Protein AF-A0AAV8YGZ1-F1 (afdb_monomer_lite)

Structure (mmCIF, N/CA/C/O backbone):
data_AF-A0AAV8YGZ1-F1
#
_entry.id   AF-A0AAV8YGZ1-F1
#
loop_
_atom_site.group_PDB
_atom_site.id
_atom_site.type_symbol
_atom_site.label_atom_id
_atom_site.label_alt_id
_atom_site.label_comp_id
_atom_site.label_asym_id
_atom_site.label_entity_id
_atom_site.label_seq_id
_atom_site.pdbx_PDB_ins_code
_atom_site.Cartn_x
_atom_site.Cartn_y
_atom_site.Cartn_z
_atom_site.occupancy
_atom_site.B_iso_or_equiv
_atom_site.auth_seq_id
_atom_site.auth_comp_id
_atom_site.auth_asym_id
_atom_site.auth_atom_id
_atom_site.pdbx_PDB_model_num
ATOM 1 N N . MET A 1 1 ? 3.551 -13.307 -37.302 1.00 43.38 1 MET A N 1
ATOM 2 C CA . MET A 1 1 ? 3.996 -13.253 -35.891 1.00 43.38 1 MET A CA 1
ATOM 3 C C . MET A 1 1 ? 3.994 -11.787 -35.477 1.00 43.38 1 MET A C 1
ATOM 5 O O . MET A 1 1 ? 4.811 -11.033 -35.985 1.00 43.38 1 MET A O 1
ATOM 9 N N . PHE A 1 2 ? 3.019 -11.349 -34.679 1.00 42.19 2 PHE A N 1
ATOM 10 C CA . PHE A 1 2 ? 2.903 -9.944 -34.273 1.00 42.19 2 PHE A CA 1
ATOM 11 C C . PHE A 1 2 ? 3.825 -9.685 -33.079 1.00 42.19 2 PHE A C 1
ATOM 13 O O . PHE A 1 2 ? 3.624 -10.256 -32.010 1.00 42.19 2 PHE A O 1
ATOM 20 N N . GLN A 1 3 ? 4.853 -8.856 -33.263 1.00 52.56 3 GLN A N 1
ATOM 21 C CA . GLN A 1 3 ? 5.717 -8.405 -32.177 1.00 52.56 3 GLN A CA 1
ATOM 22 C C . GLN A 1 3 ? 5.210 -7.046 -31.690 1.00 52.56 3 GLN A C 1
ATOM 24 O O . GLN A 1 3 ? 5.444 -6.021 -32.324 1.00 52.56 3 GLN A O 1
ATOM 29 N N . PHE A 1 4 ? 4.505 -7.038 -30.563 1.00 56.22 4 PHE A N 1
ATOM 30 C CA . PHE A 1 4 ? 4.081 -5.798 -29.920 1.00 56.22 4 PHE A CA 1
ATOM 31 C C . PHE A 1 4 ? 5.262 -5.196 -29.151 1.00 56.22 4 PHE A C 1
ATOM 33 O O . PHE A 1 4 ? 5.887 -5.869 -28.330 1.00 56.22 4 PHE A O 1
ATOM 40 N N . ARG A 1 5 ? 5.587 -3.928 -29.425 1.00 67.50 5 ARG A N 1
ATOM 41 C CA . ARG A 1 5 ? 6.546 -3.143 -28.637 1.00 67.50 5 ARG A CA 1
ATOM 42 C C . ARG A 1 5 ? 5.769 -2.188 -27.740 1.00 67.50 5 ARG A C 1
ATOM 44 O O . ARG A 1 5 ? 5.115 -1.279 -28.239 1.00 67.50 5 ARG A O 1
ATOM 51 N N . LEU A 1 6 ? 5.860 -2.393 -26.431 1.00 72.44 6 LEU A N 1
ATOM 52 C CA . LEU A 1 6 ? 5.394 -1.433 -25.436 1.00 72.44 6 LEU A CA 1
ATOM 53 C C . LEU A 1 6 ? 6.573 -0.528 -25.060 1.00 72.44 6 LEU A C 1
ATOM 55 O O . LEU A 1 6 ? 7.628 -1.029 -24.671 1.00 72.44 6 LEU A O 1
ATOM 59 N N . LEU A 1 7 ? 6.403 0.787 -25.182 1.00 74.50 7 LEU A N 1
ATOM 60 C CA . LEU A 1 7 ? 7.362 1.766 -24.678 1.00 74.50 7 LEU A CA 1
ATOM 61 C C . LEU A 1 7 ? 6.858 2.284 -23.332 1.00 74.50 7 LEU A C 1
ATOM 63 O O . LEU A 1 7 ? 5.747 2.800 -23.247 1.00 74.50 7 LEU A O 1
ATOM 67 N N . ALA A 1 8 ? 7.676 2.143 -22.293 1.00 76.19 8 ALA A N 1
ATOM 68 C CA . ALA A 1 8 ? 7.422 2.703 -20.972 1.00 76.19 8 ALA A CA 1
ATOM 69 C C . ALA A 1 8 ? 8.636 3.535 -20.551 1.00 76.19 8 ALA A C 1
ATOM 71 O O . ALA A 1 8 ? 9.774 3.081 -20.675 1.00 76.19 8 ALA A O 1
ATOM 72 N N . GLN A 1 9 ? 8.390 4.750 -20.065 1.00 74.62 9 GLN A N 1
ATOM 73 C CA . GLN A 1 9 ? 9.409 5.603 -19.460 1.00 74.62 9 GLN A CA 1
ATOM 74 C C . GLN A 1 9 ? 9.187 5.604 -17.954 1.00 74.62 9 GLN A C 1
ATOM 76 O O . GLN A 1 9 ? 8.078 5.859 -17.492 1.00 74.62 9 GLN A O 1
ATOM 81 N N . ILE A 1 10 ? 10.233 5.282 -17.198 1.00 73.81 10 ILE A N 1
ATOM 82 C CA . ILE A 1 10 ? 10.190 5.238 -15.738 1.00 73.81 10 ILE A CA 1
ATOM 83 C C . ILE A 1 10 ? 11.378 6.007 -15.174 1.00 73.81 10 ILE A C 1
ATOM 85 O O . ILE A 1 10 ? 12.506 5.862 -15.648 1.00 73.81 10 ILE A O 1
ATOM 89 N N . TYR A 1 11 ? 11.128 6.809 -14.143 1.00 74.50 11 TYR A N 1
ATOM 90 C CA . TYR A 1 11 ? 12.177 7.477 -13.383 1.00 74.50 11 TYR A CA 1
ATOM 91 C C . TYR A 1 11 ? 12.506 6.633 -12.160 1.00 74.50 11 TYR A C 1
ATOM 93 O O . TYR A 1 11 ? 11.655 6.373 -11.313 1.00 74.50 11 TYR A O 1
ATOM 101 N N . VAL A 1 12 ? 13.754 6.188 -12.070 1.00 74.94 12 VAL A N 1
ATOM 102 C CA . VAL A 1 12 ? 14.215 5.289 -11.012 1.00 74.94 12 VAL A CA 1
ATOM 103 C C . VAL A 1 12 ? 15.449 5.872 -10.335 1.00 74.94 12 VAL A C 1
ATOM 105 O O . VAL A 1 12 ? 16.349 6.390 -10.990 1.00 74.94 12 VAL A O 1
ATOM 108 N N . ARG A 1 13 ? 15.506 5.785 -9.004 1.00 75.38 13 ARG A N 1
ATOM 109 C CA . ARG A 1 13 ? 16.679 6.155 -8.196 1.00 75.38 13 ARG A CA 1
ATOM 110 C C . ARG A 1 13 ? 17.191 4.912 -7.477 1.00 75.38 13 ARG A C 1
ATOM 112 O O . ARG A 1 13 ? 16.391 4.054 -7.119 1.00 75.38 13 ARG A O 1
ATOM 119 N N . ASN A 1 14 ? 18.505 4.816 -7.268 1.00 76.12 14 ASN A N 1
ATOM 120 C CA . ASN A 1 14 ? 19.149 3.714 -6.534 1.00 76.12 14 ASN A CA 1
ATOM 121 C C . ASN A 1 14 ? 18.740 2.307 -7.023 1.00 76.12 14 ASN A C 1
ATOM 123 O O . ASN A 1 14 ? 18.600 1.377 -6.236 1.00 76.12 14 ASN A O 1
ATOM 127 N N . CYS A 1 15 ? 18.527 2.145 -8.330 1.00 81.56 15 CYS A N 1
ATOM 128 C CA . CYS A 1 15 ? 18.000 0.918 -8.935 1.00 81.56 15 CYS A CA 1
ATOM 129 C C . CYS A 1 15 ? 19.086 -0.023 -9.478 1.00 81.56 15 CYS A C 1
ATOM 131 O O . CYS A 1 15 ? 18.766 -0.946 -10.225 1.00 81.56 15 CYS A O 1
ATOM 133 N N . VAL A 1 16 ? 20.354 0.201 -9.115 1.00 83.69 16 VAL A N 1
ATOM 134 C CA . VAL A 1 16 ? 21.509 -0.542 -9.647 1.00 83.69 16 VAL A CA 1
ATOM 135 C C . VAL A 1 16 ? 21.297 -2.049 -9.513 1.00 83.69 16 VAL A C 1
ATOM 137 O O . VAL A 1 16 ? 21.340 -2.752 -10.514 1.00 83.69 16 VAL A O 1
ATOM 140 N N . GLU A 1 17 ? 20.943 -2.530 -8.322 1.00 86.12 17 GLU A N 1
ATOM 141 C CA . GLU A 1 17 ? 20.694 -3.957 -8.075 1.00 86.12 17 GLU A CA 1
ATOM 142 C C . GLU A 1 17 ? 19.544 -4.526 -8.915 1.00 86.12 17 GLU A C 1
ATOM 144 O O . GLU A 1 17 ? 19.627 -5.634 -9.446 1.00 86.12 17 GLU A O 1
ATOM 149 N N . ALA A 1 18 ? 18.465 -3.758 -9.087 1.00 84.75 18 ALA A N 1
ATOM 150 C CA . ALA A 1 18 ? 17.339 -4.179 -9.912 1.00 84.75 18 ALA A CA 1
ATOM 151 C C . ALA A 1 18 ? 17.745 -4.291 -11.390 1.00 84.75 18 ALA A C 1
ATOM 153 O O . ALA A 1 18 ? 17.398 -5.270 -12.050 1.00 84.75 18 ALA A O 1
ATOM 154 N N . ILE A 1 19 ? 18.523 -3.329 -11.895 1.00 86.94 19 ILE A N 1
ATOM 155 C CA . ILE A 1 19 ? 19.061 -3.361 -13.259 1.00 86.94 19 ILE A CA 1
ATOM 156 C C . ILE A 1 19 ? 20.031 -4.537 -13.424 1.00 86.94 19 ILE A C 1
ATOM 158 O O . ILE A 1 19 ? 19.906 -5.288 -14.389 1.00 86.94 19 ILE A O 1
ATOM 162 N N . LEU A 1 20 ? 20.945 -4.756 -12.474 1.00 89.12 20 LEU A N 1
ATOM 163 C CA . LEU A 1 20 ? 21.880 -5.886 -12.497 1.00 89.12 20 LEU A CA 1
ATOM 164 C C . LEU A 1 20 ? 21.142 -7.228 -12.510 1.00 89.12 20 LEU A C 1
ATOM 166 O O . LEU A 1 20 ? 21.497 -8.116 -13.284 1.00 89.12 20 LEU A O 1
ATOM 170 N N . LYS A 1 21 ? 20.062 -7.357 -11.734 1.00 87.50 21 LYS A N 1
ATOM 171 C CA . LYS A 1 21 ? 19.198 -8.543 -11.750 1.00 87.50 21 LYS A CA 1
ATOM 172 C C . LYS A 1 21 ? 18.492 -8.740 -13.094 1.00 87.50 21 LYS A C 1
ATOM 174 O O . LYS A 1 21 ? 18.309 -9.873 -13.532 1.00 87.50 21 LYS A O 1
ATOM 179 N N . LEU A 1 22 ? 18.079 -7.669 -13.769 1.00 89.38 22 LEU A N 1
ATOM 180 C CA . LEU A 1 22 ? 17.510 -7.778 -15.116 1.00 89.38 22 LEU A CA 1
ATOM 181 C C . LEU A 1 22 ? 18.572 -8.222 -16.129 1.00 89.38 22 LEU A C 1
ATOM 183 O O . LEU A 1 22 ? 18.297 -9.084 -16.964 1.00 89.38 22 LEU A O 1
ATOM 187 N N . ILE A 1 23 ? 19.787 -7.679 -16.029 1.00 89.75 23 ILE A N 1
ATOM 188 C CA . ILE A 1 23 ? 20.918 -8.044 -16.889 1.00 89.75 23 ILE A CA 1
ATOM 189 C C . ILE A 1 23 ? 21.311 -9.511 -16.680 1.00 89.75 23 ILE A C 1
ATOM 191 O O . ILE A 1 23 ? 21.475 -10.234 -17.663 1.00 89.75 23 ILE A O 1
ATOM 195 N N . SER A 1 24 ? 21.396 -9.985 -15.432 1.00 92.44 24 SER A N 1
ATOM 196 C CA . SER A 1 24 ? 21.733 -11.385 -15.134 1.00 92.44 24 SER A CA 1
ATOM 197 C C . SER A 1 24 ? 20.688 -12.366 -15.675 1.00 92.44 24 SER A C 1
ATOM 199 O O . SER A 1 24 ? 21.035 -13.460 -16.115 1.00 92.44 24 SER A O 1
ATOM 201 N N . ASN A 1 25 ? 19.427 -11.934 -15.765 1.00 90.31 25 ASN A N 1
ATOM 202 C CA . ASN A 1 25 ? 18.342 -12.668 -16.422 1.00 90.31 25 ASN A CA 1
ATOM 203 C C . ASN A 1 25 ? 18.260 -12.423 -17.941 1.00 90.31 25 ASN A C 1
ATOM 205 O O . ASN A 1 25 ? 17.227 -12.681 -18.558 1.00 90.31 25 ASN A O 1
ATOM 209 N N . LYS A 1 26 ? 19.329 -11.915 -18.571 1.00 92.31 26 LYS A N 1
ATOM 210 C CA . LYS A 1 26 ? 19.414 -11.639 -20.019 1.00 92.31 26 LYS A CA 1
ATOM 211 C C . LYS A 1 26 ? 18.287 -10.731 -20.537 1.00 92.31 26 LYS A C 1
ATOM 213 O O . LYS A 1 26 ? 17.889 -10.838 -21.698 1.00 92.31 26 LYS A O 1
ATOM 218 N N . LEU A 1 27 ? 17.778 -9.841 -19.679 1.00 91.25 27 LEU A N 1
ATOM 219 C CA . LEU A 1 27 ? 16.639 -8.954 -19.941 1.00 91.25 27 LEU A CA 1
ATOM 220 C C . LEU A 1 27 ? 15.354 -9.709 -20.330 1.00 91.25 27 LEU A C 1
ATOM 222 O O . LEU A 1 27 ? 14.539 -9.202 -21.104 1.00 91.25 27 LEU A O 1
ATOM 226 N N . LEU A 1 28 ? 15.180 -10.924 -19.806 1.00 91.50 28 LEU A N 1
ATOM 227 C CA . LEU A 1 28 ? 13.985 -11.742 -19.981 1.00 91.50 28 LEU A CA 1
ATOM 228 C C . LEU A 1 28 ? 13.190 -11.774 -18.676 1.00 91.50 28 LEU A C 1
ATOM 230 O O . LEU A 1 28 ? 13.707 -12.167 -17.631 1.00 91.50 28 LEU A O 1
ATOM 234 N N . ILE A 1 29 ? 11.916 -11.391 -18.742 1.00 88.81 29 ILE A N 1
ATOM 235 C CA . ILE A 1 29 ? 10.970 -11.531 -17.630 1.00 88.81 29 ILE A CA 1
ATOM 236 C C . ILE A 1 29 ? 9.931 -12.591 -18.001 1.00 88.81 29 ILE A C 1
ATOM 238 O O . ILE A 1 29 ? 9.346 -12.482 -19.076 1.00 88.81 29 ILE A O 1
ATOM 242 N N . PRO A 1 30 ? 9.660 -13.602 -17.158 1.00 89.69 30 PRO A N 1
ATOM 243 C CA . PRO A 1 30 ? 8.589 -14.564 -17.407 1.00 89.69 30 PRO A CA 1
ATOM 244 C C . PRO A 1 30 ? 7.239 -13.872 -17.630 1.00 89.69 30 PRO A C 1
ATOM 246 O O . PRO A 1 30 ? 6.879 -12.937 -16.913 1.00 89.69 30 PRO A O 1
ATOM 249 N N . HIS A 1 31 ? 6.474 -14.330 -18.617 1.00 89.00 31 HIS A N 1
ATOM 250 C CA . HIS A 1 31 ? 5.155 -13.780 -18.890 1.00 89.00 31 HIS A CA 1
ATOM 251 C C . HIS A 1 31 ? 4.195 -14.163 -17.748 1.00 89.00 31 HIS A C 1
ATOM 253 O O . HIS A 1 31 ? 3.991 -15.351 -17.496 1.00 89.00 31 HIS A O 1
ATOM 259 N N . PRO A 1 32 ? 3.540 -13.195 -17.077 1.00 82.19 32 PRO A N 1
ATOM 260 C CA . PRO A 1 32 ? 2.806 -13.451 -15.832 1.00 82.19 32 PRO A CA 1
ATOM 261 C C . PRO A 1 32 ? 1.562 -14.334 -16.009 1.00 82.19 32 PRO A C 1
ATOM 263 O O . PRO A 1 32 ? 1.011 -14.824 -15.030 1.00 82.19 32 PRO A O 1
ATOM 266 N N . ARG A 1 33 ? 1.089 -14.516 -17.249 1.00 86.38 33 ARG A N 1
ATOM 267 C CA . ARG A 1 33 ? -0.125 -15.292 -17.569 1.00 86.38 33 ARG A CA 1
ATOM 268 C C . ARG A 1 33 ? 0.109 -16.478 -18.497 1.00 86.38 33 ARG A C 1
ATOM 270 O O . ARG A 1 33 ? -0.806 -17.267 -18.689 1.00 86.38 33 ARG A O 1
ATOM 277 N N . ILE A 1 34 ? 1.283 -16.569 -19.125 1.00 89.00 34 ILE A N 1
ATOM 278 C CA . ILE A 1 34 ? 1.542 -17.577 -20.157 1.00 89.00 34 ILE A CA 1
ATOM 279 C C . ILE A 1 34 ? 2.806 -18.331 -19.747 1.00 89.00 34 ILE A C 1
ATOM 281 O O . ILE A 1 34 ? 3.896 -17.761 -19.827 1.00 89.00 34 ILE A O 1
ATOM 285 N N . PRO A 1 35 ? 2.671 -19.583 -19.280 1.00 89.75 35 PRO A N 1
ATOM 286 C CA . PRO A 1 35 ? 3.811 -20.401 -18.892 1.00 89.75 35 PRO A CA 1
ATOM 287 C C . PRO A 1 35 ? 4.841 -20.497 -20.020 1.00 89.75 35 PRO A C 1
ATOM 289 O O . PRO A 1 35 ? 4.482 -20.564 -21.195 1.00 89.75 35 PRO A O 1
ATOM 292 N N . ASN A 1 36 ? 6.125 -20.518 -19.657 1.00 88.25 36 ASN A N 1
ATOM 293 C CA . ASN A 1 36 ? 7.259 -20.662 -20.579 1.00 88.25 36 ASN A CA 1
ATOM 294 C C . ASN A 1 36 ? 7.378 -19.584 -21.674 1.00 88.25 36 ASN A C 1
ATOM 296 O O . ASN A 1 36 ? 8.175 -19.740 -22.599 1.00 88.25 36 ASN A O 1
ATOM 300 N N . GLN A 1 37 ? 6.638 -18.477 -21.575 1.00 91.81 37 GLN A N 1
ATOM 301 C CA . GLN A 1 37 ? 6.875 -17.289 -22.393 1.00 91.81 37 GLN A CA 1
ATOM 302 C C . GLN A 1 37 ? 7.666 -16.241 -21.620 1.00 91.81 37 GLN A C 1
ATOM 304 O O . GLN A 1 37 ? 7.583 -16.154 -20.396 1.00 91.81 37 GLN A O 1
ATOM 309 N N . PHE A 1 38 ? 8.414 -15.417 -22.351 1.00 89.50 38 PHE A N 1
ATOM 310 C CA . PHE A 1 38 ? 9.229 -14.350 -21.788 1.00 89.50 38 PHE A CA 1
ATOM 311 C C . PHE A 1 38 ? 8.960 -13.031 -22.503 1.00 89.50 38 PHE A C 1
ATOM 313 O O . PHE A 1 38 ? 8.827 -12.971 -23.725 1.00 89.50 38 PHE A O 1
ATOM 320 N N . ILE A 1 39 ? 8.930 -11.960 -21.725 1.00 89.25 39 ILE A N 1
ATOM 321 C CA . ILE A 1 39 ? 8.936 -10.580 -22.177 1.00 89.25 39 ILE A CA 1
ATOM 322 C C . ILE A 1 39 ? 10.400 -10.160 -22.277 1.00 89.25 39 ILE A C 1
ATOM 324 O O . ILE A 1 39 ? 11.120 -10.150 -21.277 1.00 89.25 39 ILE A O 1
ATOM 328 N N . ARG A 1 40 ? 10.847 -9.825 -23.491 1.00 88.94 40 ARG A N 1
ATOM 329 C CA . ARG A 1 40 ? 12.185 -9.274 -23.719 1.00 88.94 40 ARG A CA 1
ATOM 330 C C . ARG A 1 40 ? 12.168 -7.769 -23.489 1.00 88.94 40 ARG A C 1
ATOM 332 O O . ARG A 1 40 ? 11.389 -7.061 -24.122 1.00 88.94 40 ARG A O 1
ATOM 339 N N . ILE A 1 41 ? 13.057 -7.290 -22.630 1.00 88.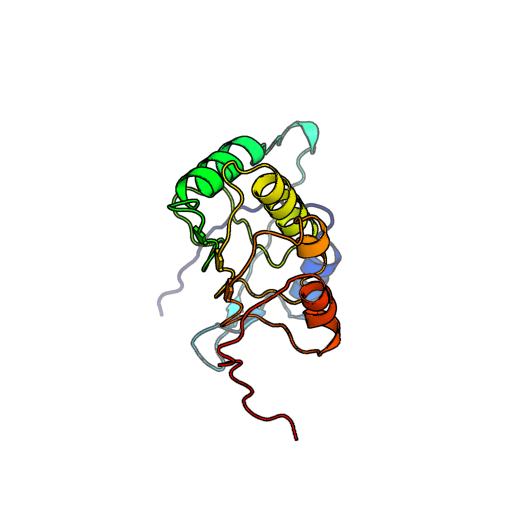50 41 ILE A N 1
ATOM 340 C CA . ILE A 1 41 ? 13.177 -5.875 -22.281 1.00 88.50 41 ILE A CA 1
ATOM 341 C C . ILE A 1 41 ? 14.380 -5.270 -22.999 1.00 88.50 41 ILE A C 1
ATOM 343 O O . ILE A 1 41 ? 15.414 -5.906 -23.185 1.00 88.50 41 ILE A O 1
ATOM 347 N N . THR A 1 42 ? 14.246 -4.017 -23.415 1.00 86.25 42 THR A N 1
ATOM 348 C CA . THR A 1 42 ? 15.368 -3.172 -23.827 1.00 86.25 42 THR A CA 1
ATOM 349 C C . THR A 1 42 ? 15.373 -1.956 -22.918 1.00 86.25 42 THR A C 1
ATOM 351 O O . THR A 1 42 ? 14.357 -1.277 -22.802 1.00 86.25 42 THR A O 1
ATOM 354 N N . ILE A 1 43 ? 16.493 -1.717 -22.237 1.00 83.44 43 ILE A N 1
ATOM 355 C CA . ILE A 1 43 ? 16.649 -0.601 -21.303 1.00 83.44 43 ILE A CA 1
ATOM 356 C C . ILE A 1 43 ? 17.504 0.457 -21.992 1.00 83.44 43 ILE A C 1
ATOM 358 O O . ILE A 1 43 ? 18.629 0.175 -22.396 1.00 83.44 43 ILE A O 1
ATOM 362 N N . ILE A 1 44 ? 16.969 1.669 -22.110 1.00 83.69 44 ILE A N 1
ATOM 363 C CA . ILE A 1 44 ? 17.728 2.855 -22.507 1.00 83.69 44 ILE A CA 1
ATOM 364 C C . ILE A 1 44 ? 17.849 3.709 -21.249 1.00 83.69 44 ILE A C 1
ATOM 366 O O . ILE A 1 44 ? 16.847 4.205 -20.737 1.00 83.69 44 ILE A O 1
ATOM 370 N N . ALA A 1 45 ? 19.062 3.813 -20.711 1.00 78.00 45 ALA A N 1
ATOM 371 C CA . ALA A 1 45 ? 19.322 4.585 -19.506 1.00 78.00 45 ALA A CA 1
ATOM 372 C C . ALA A 1 45 ? 19.720 6.013 -19.886 1.00 78.00 45 ALA A C 1
ATOM 374 O O . ALA A 1 45 ? 20.777 6.227 -20.472 1.00 78.00 45 ALA A O 1
ATOM 375 N N . ASN A 1 46 ? 18.886 6.977 -19.507 1.00 80.06 46 ASN A N 1
ATOM 376 C CA . ASN A 1 46 ? 19.216 8.396 -19.554 1.00 80.06 46 ASN A CA 1
ATOM 377 C C . ASN A 1 46 ? 19.383 8.910 -18.124 1.00 80.06 46 ASN A C 1
ATOM 379 O O . ASN A 1 46 ? 18.681 8.469 -17.212 1.00 80.06 46 ASN A O 1
ATOM 383 N N . GLN A 1 47 ? 20.312 9.842 -17.925 1.00 75.56 47 GLN A N 1
ATOM 384 C CA . GLN A 1 47 ? 20.494 10.509 -16.640 1.00 75.56 47 GLN A CA 1
ATOM 385 C C . GLN A 1 47 ? 19.821 11.876 -16.683 1.00 75.56 47 GLN A C 1
ATOM 387 O O . GLN A 1 47 ? 20.005 12.635 -17.631 1.00 75.56 47 GLN A O 1
ATOM 392 N N . ILE A 1 48 ? 19.055 12.189 -15.642 1.00 74.31 48 ILE A N 1
ATOM 393 C CA . ILE A 1 48 ? 18.498 13.520 -15.424 1.00 74.31 48 ILE A CA 1
ATOM 394 C C . ILE A 1 48 ? 18.804 13.924 -13.976 1.00 74.31 48 ILE A C 1
ATOM 396 O O . ILE A 1 48 ? 18.656 13.090 -13.074 1.00 74.31 48 ILE A O 1
ATOM 400 N N . PRO A 1 49 ? 19.250 15.166 -13.722 1.00 74.81 49 PRO A N 1
ATOM 401 C CA . PRO A 1 49 ? 19.405 15.665 -12.367 1.00 74.81 49 PRO A CA 1
ATOM 402 C C . PRO A 1 49 ? 18.100 15.539 -11.580 1.00 74.81 49 PRO A C 1
ATOM 404 O O . PRO A 1 49 ? 17.023 15.916 -12.045 1.00 74.81 49 PRO A O 1
ATOM 407 N N . SER A 1 50 ? 18.204 15.045 -10.350 1.00 65.56 50 SER A N 1
ATOM 408 C CA . SER A 1 50 ? 17.072 14.881 -9.434 1.00 65.56 50 SER A CA 1
ATOM 409 C C . SER A 1 50 ? 16.326 16.180 -9.130 1.00 65.56 50 SER A C 1
ATOM 411 O O . SER A 1 50 ? 15.167 16.114 -8.732 1.00 65.56 50 SER A O 1
ATOM 413 N N . SER A 1 51 ? 16.986 17.328 -9.299 1.00 68.88 51 SER A N 1
ATOM 414 C CA . SER A 1 51 ? 16.428 18.671 -9.131 1.00 68.88 51 SER A CA 1
ATOM 415 C C . SER A 1 51 ? 15.455 19.073 -10.239 1.00 68.88 51 SER A C 1
ATOM 417 O O . SER A 1 51 ? 14.617 19.938 -10.014 1.00 68.88 51 SER A O 1
ATOM 419 N N . ILE A 1 52 ? 15.548 18.456 -11.421 1.00 70.38 52 ILE A N 1
ATOM 420 C CA . ILE A 1 52 ? 14.691 18.772 -12.575 1.00 70.38 52 ILE A CA 1
ATOM 421 C C . ILE A 1 52 ? 13.359 18.0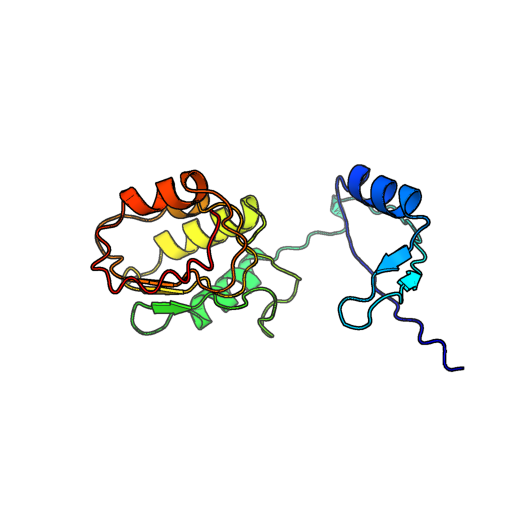18 -12.487 1.00 70.38 52 ILE A C 1
ATOM 423 O O . ILE A 1 52 ? 12.336 18.494 -12.969 1.00 70.38 52 ILE A O 1
ATOM 427 N N . VAL A 1 53 ? 13.354 16.852 -11.839 1.00 65.38 53 VAL A N 1
ATOM 428 C CA . VAL A 1 53 ? 12.173 15.996 -11.693 1.00 65.38 53 VAL A CA 1
ATOM 429 C C . VAL A 1 53 ? 11.708 16.030 -10.240 1.00 65.38 53 VAL A C 1
ATOM 431 O O . VAL A 1 53 ? 12.134 15.217 -9.414 1.00 65.38 53 VAL A O 1
ATOM 434 N N . ASN A 1 54 ? 10.837 16.995 -9.933 1.00 64.81 54 ASN A N 1
ATOM 435 C CA . ASN A 1 54 ? 10.107 17.053 -8.671 1.00 64.81 54 ASN A CA 1
ATOM 436 C C . ASN A 1 54 ? 8.734 16.394 -8.849 1.00 64.81 54 ASN A C 1
ATOM 438 O O . ASN A 1 54 ? 7.797 17.016 -9.345 1.00 64.81 54 ASN A O 1
ATOM 442 N N . ILE A 1 55 ? 8.633 15.116 -8.487 1.00 66.88 55 ILE A N 1
ATOM 443 C CA . ILE A 1 55 ? 7.363 14.385 -8.502 1.00 66.88 55 ILE A CA 1
ATOM 444 C C . ILE A 1 55 ? 6.756 14.521 -7.108 1.00 66.88 55 ILE A C 1
ATOM 446 O O . ILE A 1 55 ? 7.046 13.725 -6.213 1.00 66.88 55 ILE A O 1
ATOM 450 N N . ASP A 1 56 ? 5.936 15.551 -6.911 1.00 75.50 56 ASP A N 1
ATOM 451 C CA . ASP A 1 56 ? 5.146 15.683 -5.691 1.00 75.50 56 ASP A CA 1
ATOM 452 C C . ASP A 1 56 ? 3.848 14.875 -5.809 1.00 75.50 56 ASP A C 1
ATOM 454 O O . ASP A 1 56 ? 2.817 15.354 -6.279 1.00 75.50 56 ASP A O 1
ATOM 458 N N . ILE A 1 57 ? 3.902 13.618 -5.367 1.00 83.25 57 ILE A N 1
ATOM 459 C CA . ILE A 1 57 ? 2.715 12.756 -5.300 1.00 83.25 57 ILE A CA 1
ATOM 460 C C . ILE A 1 57 ? 1.837 13.042 -4.079 1.00 83.25 57 ILE A C 1
ATOM 462 O O . ILE A 1 57 ? 0.752 12.472 -3.984 1.00 83.25 57 ILE A O 1
ATOM 466 N N . SER A 1 58 ? 2.274 13.879 -3.129 1.00 87.94 58 SER A N 1
ATOM 467 C CA . SER A 1 58 ? 1.618 14.008 -1.820 1.00 87.94 58 SER A CA 1
ATOM 468 C C . SER A 1 58 ? 0.170 14.480 -1.948 1.00 87.94 58 SER A C 1
ATOM 470 O O . SER A 1 58 ? -0.740 13.844 -1.415 1.00 87.94 58 SER A O 1
ATOM 472 N N . THR A 1 59 ? -0.063 15.536 -2.731 1.00 90.81 59 THR A N 1
ATOM 473 C CA . THR A 1 59 ? -1.395 16.117 -2.934 1.00 90.81 59 THR A CA 1
ATOM 474 C C . THR A 1 59 ? -2.336 15.128 -3.624 1.00 90.81 59 THR A C 1
ATOM 476 O O . THR A 1 59 ? -3.478 14.947 -3.194 1.00 90.81 59 THR A O 1
ATOM 479 N N . ASN A 1 60 ? -1.855 14.437 -4.664 1.00 93.50 60 ASN A N 1
ATOM 480 C CA . ASN A 1 60 ? -2.630 13.419 -5.368 1.00 93.50 60 ASN A CA 1
ATOM 481 C C . ASN A 1 60 ? -2.977 12.237 -4.449 1.00 93.50 60 ASN A C 1
ATOM 483 O O . ASN A 1 60 ? -4.135 11.823 -4.362 1.00 93.50 60 ASN A O 1
ATOM 487 N N . LEU A 1 61 ? -1.986 11.753 -3.701 1.00 94.38 61 LEU A N 1
ATOM 488 C CA . LEU A 1 61 ? -2.138 10.639 -2.780 1.00 94.38 61 LEU A CA 1
ATOM 489 C C . LEU A 1 61 ? -3.155 10.966 -1.682 1.00 94.38 61 LEU A C 1
ATOM 491 O O . LEU A 1 61 ? -4.066 10.180 -1.436 1.00 94.38 61 LEU A O 1
ATOM 495 N N . GLN A 1 62 ? -3.073 12.153 -1.078 1.00 94.94 62 GLN A N 1
ATOM 496 C CA . GLN A 1 62 ? -4.052 12.604 -0.087 1.00 94.94 62 GLN A CA 1
ATOM 497 C C . GLN A 1 62 ? -5.465 12.708 -0.668 1.00 94.94 62 GLN A C 1
ATOM 499 O O . GLN A 1 62 ? -6.421 12.303 -0.007 1.00 94.94 62 GLN A O 1
ATOM 504 N N . ALA A 1 63 ? -5.627 13.213 -1.895 1.00 95.62 63 ALA A N 1
ATOM 505 C CA . ALA A 1 63 ? -6.935 13.283 -2.545 1.00 95.62 63 ALA A CA 1
ATOM 506 C C . ALA A 1 63 ? -7.553 11.884 -2.735 1.00 95.62 63 ALA A C 1
ATOM 508 O O . ALA A 1 63 ? -8.723 11.668 -2.401 1.00 95.62 63 ALA A O 1
ATOM 509 N N . VAL A 1 64 ? -6.754 10.914 -3.192 1.00 97.31 64 VAL A N 1
ATOM 510 C CA . VAL A 1 64 ? -7.174 9.510 -3.335 1.00 97.31 64 VAL A CA 1
ATOM 511 C C . VAL A 1 64 ? -7.532 8.898 -1.977 1.00 97.31 64 VAL A C 1
ATOM 513 O O . VAL A 1 64 ? -8.579 8.261 -1.845 1.00 97.31 64 VAL A O 1
ATOM 516 N N . LEU A 1 65 ? -6.714 9.125 -0.944 1.00 96.56 65 LEU A N 1
ATOM 517 C CA . LEU A 1 65 ? -6.966 8.608 0.405 1.00 96.56 65 LEU A CA 1
ATOM 518 C C . LEU A 1 65 ? -8.251 9.181 1.016 1.00 96.56 65 LEU A C 1
ATOM 520 O O . LEU A 1 65 ? -9.037 8.424 1.584 1.00 96.56 65 LEU A O 1
ATOM 524 N N . LYS A 1 66 ? -8.517 10.484 0.840 1.00 96.00 66 LYS A N 1
ATOM 525 C CA . LYS A 1 66 ? -9.777 11.116 1.271 1.00 96.00 66 LYS A CA 1
ATOM 526 C C . LYS A 1 66 ? -10.981 10.492 0.574 1.00 96.00 66 LYS A C 1
ATOM 528 O O . LYS A 1 66 ? -11.946 10.133 1.239 1.00 96.00 66 LYS A O 1
ATOM 533 N N . LYS A 1 67 ? -10.913 10.300 -0.748 1.00 97.00 67 LYS A N 1
ATOM 534 C CA . LYS A 1 67 ? -11.985 9.657 -1.531 1.00 97.00 67 LYS A CA 1
ATOM 535 C C . LYS A 1 67 ? -12.273 8.226 -1.059 1.00 97.00 67 LYS A C 1
ATOM 537 O O . LYS A 1 67 ? -13.425 7.792 -1.065 1.00 97.00 67 LYS A O 1
ATOM 542 N N . ARG A 1 68 ? -11.228 7.496 -0.663 1.00 97.12 68 ARG A N 1
ATOM 543 C CA . ARG A 1 68 ? -11.297 6.109 -0.176 1.00 97.12 68 ARG A CA 1
ATOM 544 C C . ARG A 1 68 ? -11.749 5.973 1.276 1.00 97.12 68 ARG A C 1
ATOM 546 O O . ARG A 1 68 ? -11.946 4.846 1.738 1.00 97.12 68 ARG A O 1
ATOM 553 N N . PHE A 1 69 ? -11.915 7.084 1.990 1.00 97.19 69 PHE A N 1
ATOM 554 C CA . PHE A 1 69 ? -12.427 7.101 3.351 1.00 97.19 69 PHE A CA 1
ATOM 555 C C . PHE A 1 69 ? -13.930 7.395 3.367 1.00 97.19 69 PHE A C 1
ATOM 557 O O . PHE A 1 69 ? -14.364 8.481 2.992 1.00 97.19 69 PHE A O 1
ATOM 564 N N . GLN A 1 70 ? -14.739 6.427 3.804 1.00 95.25 70 GLN A N 1
ATOM 565 C CA . GLN A 1 70 ? -16.200 6.540 3.837 1.00 95.25 70 GLN A CA 1
ATOM 566 C C . GLN A 1 70 ? -16.764 5.860 5.086 1.00 95.25 70 GLN A C 1
ATOM 568 O O . GLN A 1 70 ? -16.449 4.706 5.364 1.00 95.25 70 GLN A O 1
ATOM 573 N N . GLY A 1 71 ? -17.604 6.564 5.854 1.00 91.25 71 GLY A N 1
ATOM 574 C CA . GLY A 1 71 ? -18.341 5.975 6.983 1.00 91.25 71 GLY A CA 1
ATOM 575 C C . GLY A 1 71 ? -17.461 5.276 8.032 1.00 91.25 71 GLY A C 1
ATOM 576 O O . GLY A 1 71 ? -17.806 4.187 8.477 1.00 91.25 71 GLY A O 1
ATOM 577 N N . LYS A 1 72 ? -16.308 5.866 8.394 1.00 93.25 72 LYS A N 1
ATOM 578 C CA . LYS A 1 72 ? -15.268 5.274 9.273 1.00 93.25 72 LYS A CA 1
ATOM 579 C C . LYS A 1 72 ? -14.567 4.025 8.713 1.00 93.25 72 LYS A C 1
ATOM 581 O O . LYS A 1 72 ? -13.861 3.328 9.440 1.00 93.25 72 LYS A O 1
ATOM 586 N N . CYS A 1 73 ? -14.708 3.747 7.423 1.00 95.12 73 CYS A N 1
ATOM 587 C CA . CYS A 1 73 ? -13.959 2.718 6.720 1.00 95.12 73 CYS A CA 1
ATOM 588 C C . CYS A 1 73 ? -12.953 3.377 5.777 1.00 95.12 73 CYS A C 1
ATOM 590 O O . CYS A 1 73 ? -13.341 4.164 4.916 1.00 95.12 73 CYS A O 1
ATOM 592 N N . ILE A 1 74 ? -11.671 3.034 5.900 1.00 96.69 74 ILE A N 1
ATOM 593 C CA . ILE A 1 74 ? -10.669 3.367 4.882 1.00 96.69 74 ILE A CA 1
ATOM 594 C C . ILE A 1 74 ? -10.462 2.143 3.989 1.00 96.69 74 ILE A C 1
ATOM 596 O O . ILE A 1 74 ? -10.032 1.082 4.451 1.00 96.69 74 ILE A O 1
ATOM 600 N N . ASN A 1 75 ? -10.818 2.279 2.709 1.00 97.81 75 ASN A N 1
ATOM 601 C CA . ASN A 1 75 ? -10.668 1.202 1.740 1.00 97.81 75 ASN A CA 1
ATOM 602 C C . ASN A 1 75 ? -9.427 1.382 0.859 1.00 97.81 75 ASN A C 1
ATOM 604 O O . ASN A 1 75 ? -9.457 2.076 -0.157 1.00 97.81 75 ASN A O 1
ATOM 608 N N . LEU A 1 76 ? -8.351 0.688 1.215 1.00 97.56 76 LEU A N 1
ATOM 609 C CA . LEU A 1 76 ? -7.095 0.665 0.473 1.00 97.56 76 LEU A CA 1
ATOM 610 C C . LEU A 1 76 ? -6.928 -0.619 -0.345 1.00 97.56 76 LEU A C 1
ATOM 612 O O . LEU A 1 76 ? -5.813 -0.929 -0.748 1.00 97.56 76 LEU A O 1
ATOM 616 N N . SER A 1 77 ? -8.002 -1.369 -0.622 1.00 97.19 77 SER A N 1
ATOM 617 C CA . SER A 1 77 ? -7.918 -2.563 -1.468 1.00 97.19 77 SER A CA 1
ATOM 618 C C . SER A 1 77 ? -7.365 -2.221 -2.852 1.00 97.19 77 SER A C 1
ATOM 620 O O . SER A 1 77 ? -7.840 -1.251 -3.463 1.00 97.19 77 SER A O 1
ATOM 622 N N . ASN A 1 78 ? -6.426 -3.033 -3.349 1.00 96.44 78 ASN A N 1
ATOM 623 C CA . ASN A 1 78 ? -5.822 -2.892 -4.675 1.00 96.44 78 ASN A CA 1
ATOM 624 C C . ASN A 1 78 ? -5.374 -1.442 -4.965 1.00 96.44 78 ASN A C 1
ATOM 626 O O . ASN A 1 78 ? -5.741 -0.845 -5.980 1.00 96.44 78 ASN A O 1
ATOM 630 N N . PHE A 1 79 ? -4.655 -0.832 -4.015 1.00 97.25 79 PHE A N 1
ATOM 631 C CA . PHE A 1 79 ? -4.428 0.617 -3.988 1.00 97.25 79 PHE A CA 1
ATOM 632 C C . PHE A 1 79 ? -3.705 1.130 -5.234 1.00 97.25 79 PHE A C 1
ATOM 634 O O . PHE A 1 79 ? -4.107 2.133 -5.811 1.00 97.25 79 PHE A O 1
ATOM 641 N N . HIS A 1 80 ? -2.697 0.388 -5.690 1.00 94.75 80 HIS A N 1
ATOM 642 C CA . HIS A 1 80 ? -1.889 0.701 -6.870 1.00 94.75 80 HIS A CA 1
ATOM 643 C C . HIS A 1 80 ? -2.684 0.777 -8.183 1.00 94.75 80 HIS A C 1
ATOM 645 O O . HIS A 1 80 ? -2.170 1.295 -9.170 1.00 94.75 80 HIS A O 1
ATOM 651 N N . SER A 1 81 ? -3.915 0.257 -8.202 1.00 95.06 81 SER A N 1
ATOM 652 C CA . SER A 1 81 ? -4.812 0.287 -9.360 1.00 95.06 81 SER A CA 1
ATOM 653 C C . SER A 1 81 ? -5.849 1.420 -9.296 1.00 95.06 81 SER A C 1
ATOM 655 O O . SER A 1 81 ? -6.778 1.436 -10.103 1.00 95.06 81 SER A O 1
ATOM 657 N N . ASP A 1 82 ? -5.767 2.345 -8.328 1.00 96.00 82 ASP A N 1
ATOM 658 C CA . ASP A 1 82 ? -6.693 3.480 -8.276 1.00 96.00 82 ASP A CA 1
ATOM 659 C C . ASP A 1 82 ? -6.498 4.414 -9.477 1.00 96.00 82 ASP A C 1
ATOM 661 O O . ASP A 1 82 ? -5.423 4.972 -9.671 1.00 96.00 82 ASP A O 1
ATOM 665 N N . ALA A 1 83 ? -7.564 4.639 -10.248 1.00 94.25 83 ALA A N 1
ATOM 666 C CA . ALA A 1 83 ? -7.538 5.511 -11.424 1.00 94.25 83 ALA A CA 1
ATOM 667 C C . ALA A 1 83 ? -7.259 6.994 -11.108 1.00 94.25 83 ALA A C 1
ATOM 669 O O . ALA A 1 83 ? -6.973 7.774 -12.010 1.00 94.25 83 ALA A O 1
ATOM 670 N N . GLY A 1 84 ? -7.395 7.403 -9.847 1.00 92.75 84 GLY A N 1
ATOM 671 C CA . GLY A 1 84 ? -7.056 8.734 -9.368 1.00 92.75 84 GLY A CA 1
ATOM 672 C C . GLY A 1 84 ? -5.579 8.907 -9.031 1.00 92.75 84 GLY A C 1
ATOM 673 O O . GLY A 1 84 ? -5.175 10.045 -8.816 1.00 92.75 84 GLY A O 1
ATOM 674 N N . LEU A 1 85 ? -4.779 7.836 -8.972 1.00 93.19 85 LEU A N 1
ATOM 675 C CA . LEU A 1 85 ? -3.337 7.952 -8.766 1.00 93.19 85 LEU A CA 1
ATOM 676 C C . LEU A 1 85 ? -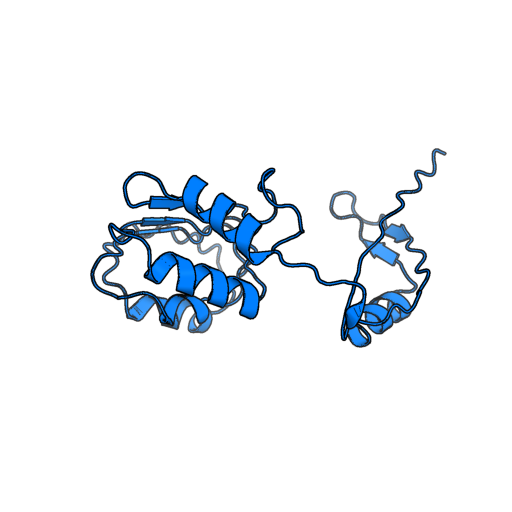2.652 8.430 -10.047 1.00 93.19 85 LEU A C 1
ATOM 678 O O . LEU A 1 85 ? -2.835 7.849 -11.114 1.00 93.19 85 LEU A O 1
ATOM 682 N N . THR A 1 86 ? -1.825 9.467 -9.934 1.00 89.25 86 THR A N 1
ATOM 683 C CA . THR A 1 86 ? -0.993 9.944 -11.052 1.00 89.25 86 THR A CA 1
ATOM 684 C C . THR A 1 86 ? 0.259 9.098 -11.253 1.00 89.25 86 THR A C 1
ATOM 686 O O . THR A 1 86 ? 0.841 9.115 -12.329 1.00 89.25 86 THR A O 1
ATOM 689 N N . GLU A 1 87 ? 0.665 8.358 -10.222 1.00 85.94 87 GLU A N 1
ATOM 690 C CA . GLU A 1 87 ? 1.878 7.546 -10.198 1.00 85.94 87 GLU A CA 1
ATOM 691 C C . GLU A 1 87 ? 1.585 6.146 -9.656 1.00 85.94 87 GLU A C 1
ATOM 693 O O . GLU A 1 87 ? 0.638 5.924 -8.897 1.00 85.94 87 GLU A O 1
ATOM 698 N N . PHE A 1 88 ? 2.434 5.184 -10.013 1.00 85.56 88 PHE A N 1
ATOM 699 C CA . PHE A 1 88 ? 2.295 3.812 -9.534 1.00 85.56 88 PHE A CA 1
ATOM 700 C C . PHE A 1 88 ? 2.708 3.687 -8.057 1.00 85.56 88 PHE A C 1
ATOM 702 O O . PHE A 1 88 ? 3.888 3.566 -7.724 1.00 85.56 88 PHE A O 1
ATOM 709 N N . CYS A 1 89 ? 1.717 3.688 -7.165 1.00 90.31 89 CYS A N 1
ATOM 710 C CA . CYS A 1 89 ? 1.904 3.675 -5.713 1.00 90.31 89 CYS A CA 1
ATOM 711 C C . CYS A 1 89 ? 1.547 2.308 -5.107 1.00 90.31 89 CYS A C 1
ATOM 713 O O . CYS A 1 89 ? 0.375 1.960 -4.978 1.00 90.31 89 CYS A O 1
ATOM 715 N N . VAL A 1 90 ? 2.551 1.537 -4.680 1.00 92.88 90 VAL A N 1
ATOM 716 C CA . VAL A 1 90 ? 2.367 0.198 -4.084 1.00 92.88 90 VAL A CA 1
ATOM 717 C C . VAL A 1 90 ? 2.551 0.197 -2.567 1.00 92.88 90 VAL A C 1
ATOM 719 O O . VAL A 1 90 ? 3.637 0.469 -2.060 1.00 92.88 90 VAL A O 1
ATOM 722 N N . LEU A 1 91 ? 1.511 -0.194 -1.825 1.00 95.69 91 LEU A N 1
ATOM 723 C CA . LEU A 1 91 ? 1.550 -0.222 -0.355 1.00 95.69 91 LEU A CA 1
ATOM 724 C C . LEU A 1 91 ? 2.525 -1.256 0.230 1.00 95.69 91 LEU A C 1
ATOM 726 O O . LEU A 1 91 ? 2.855 -1.183 1.406 1.00 95.69 91 LEU A O 1
ATOM 730 N N . SER A 1 92 ? 3.048 -2.190 -0.563 1.00 93.81 92 SER A N 1
ATOM 731 C CA . SER A 1 92 ? 4.129 -3.082 -0.124 1.00 93.81 92 SER A CA 1
ATOM 732 C C . SER A 1 92 ? 5.466 -2.361 0.100 1.00 93.81 92 SER A C 1
ATOM 734 O O . SER A 1 92 ? 6.354 -2.919 0.746 1.00 93.81 92 SER A O 1
ATOM 736 N N . GLN A 1 93 ? 5.627 -1.124 -0.390 1.00 92.19 93 GLN A N 1
ATOM 737 C CA . GLN A 1 93 ? 6.793 -0.289 -0.102 1.00 92.19 93 GLN A CA 1
ATOM 738 C C . GLN A 1 93 ? 6.682 0.339 1.299 1.00 92.19 93 GLN A C 1
ATOM 740 O O . GLN A 1 93 ? 5.794 1.169 1.517 1.00 92.19 93 GLN A O 1
ATOM 745 N N . PRO A 1 94 ? 7.611 0.053 2.236 1.00 90.50 94 PRO A N 1
ATOM 746 C CA . PRO A 1 94 ? 7.481 0.484 3.631 1.00 90.50 94 PRO A CA 1
ATOM 747 C C . PRO A 1 94 ? 7.331 1.996 3.820 1.00 90.50 94 PRO A C 1
ATOM 749 O O . PRO A 1 94 ? 6.506 2.437 4.612 1.00 90.50 94 PRO A O 1
ATOM 752 N N . LYS A 1 95 ? 8.083 2.807 3.060 1.00 90.56 95 LYS A N 1
ATOM 753 C CA . LYS A 1 95 ? 8.010 4.277 3.146 1.00 90.56 95 LYS A CA 1
ATOM 754 C C . LYS A 1 95 ? 6.645 4.817 2.720 1.00 90.56 95 LYS A C 1
ATOM 756 O O . LYS A 1 95 ? 6.109 5.697 3.385 1.00 90.56 95 LYS A O 1
ATOM 761 N N . LEU A 1 96 ? 6.086 4.280 1.635 1.00 92.94 96 LEU A N 1
ATOM 762 C CA . LEU A 1 96 ? 4.768 4.684 1.152 1.00 92.94 96 LEU A CA 1
ATOM 763 C C . LEU A 1 96 ? 3.678 4.232 2.125 1.00 92.94 96 LEU A C 1
ATOM 765 O O . LEU A 1 96 ? 2.815 5.027 2.478 1.00 92.94 96 LEU A O 1
ATOM 769 N N . MET A 1 97 ? 3.745 2.988 2.607 1.00 95.75 97 MET A N 1
ATOM 770 C CA . MET A 1 97 ? 2.806 2.492 3.613 1.00 95.75 97 MET A CA 1
ATOM 771 C C . MET A 1 97 ? 2.838 3.346 4.880 1.00 95.75 97 MET A C 1
ATOM 773 O O . MET A 1 97 ? 1.784 3.722 5.380 1.00 95.75 97 MET A O 1
ATOM 777 N N . LEU A 1 98 ? 4.029 3.697 5.376 1.00 95.38 98 LEU A N 1
ATOM 778 C CA . LEU A 1 98 ? 4.186 4.557 6.548 1.00 95.38 98 LEU A CA 1
ATOM 779 C C . LEU A 1 98 ? 3.532 5.925 6.332 1.00 95.38 98 LEU A C 1
ATOM 781 O O . LEU A 1 98 ? 2.741 6.349 7.169 1.00 95.38 98 LEU A O 1
ATOM 785 N N . TYR A 1 99 ? 3.802 6.569 5.194 1.00 94.94 99 TYR A N 1
ATOM 786 C CA . TYR A 1 99 ? 3.175 7.842 4.835 1.00 94.94 99 TYR A CA 1
ATOM 787 C C . TYR A 1 99 ? 1.642 7.735 4.797 1.00 94.94 99 TYR A C 1
ATOM 789 O O . TYR A 1 99 ? 0.929 8.561 5.365 1.00 94.94 99 TYR A O 1
ATOM 797 N N . VAL A 1 100 ? 1.117 6.678 4.169 1.00 96.31 100 VAL A N 1
ATOM 798 C CA . VAL A 1 100 ? -0.328 6.430 4.096 1.00 96.31 100 VAL A CA 1
ATOM 799 C C . VAL A 1 100 ? -0.916 6.200 5.492 1.00 96.31 100 VAL A C 1
ATOM 801 O O . VAL A 1 100 ? -1.979 6.731 5.795 1.00 96.31 100 VAL A O 1
ATOM 804 N N . MET A 1 101 ? -0.234 5.461 6.370 1.00 96.00 101 MET A N 1
ATOM 805 C CA . MET A 1 101 ? -0.697 5.229 7.743 1.00 96.00 101 MET A CA 1
ATOM 806 C C . MET A 1 101 ? -0.649 6.489 8.610 1.00 96.00 101 MET A C 1
ATOM 808 O O . MET A 1 101 ? -1.562 6.692 9.407 1.00 96.00 101 MET A O 1
ATOM 812 N N . GLN A 1 102 ? 0.339 7.367 8.419 1.00 95.31 102 GLN A N 1
ATOM 813 C CA . GLN A 1 102 ? 0.365 8.683 9.065 1.00 95.31 102 GLN A CA 1
ATOM 814 C C . GLN A 1 102 ? -0.865 9.505 8.670 1.00 95.31 102 GLN A C 1
ATOM 816 O O . GLN A 1 102 ? -1.596 9.962 9.545 1.00 95.31 102 GLN A O 1
ATOM 821 N N . PHE A 1 103 ? -1.186 9.572 7.375 1.00 94.56 103 PHE A N 1
ATOM 822 C CA . PHE A 1 103 ? -2.409 10.234 6.916 1.00 94.56 103 PHE A CA 1
ATOM 823 C C . PHE A 1 103 ? -3.675 9.612 7.530 1.00 94.56 103 PHE A C 1
ATOM 825 O O . PHE A 1 103 ? -4.566 10.318 7.997 1.00 94.56 103 PHE A O 1
ATOM 832 N N . VAL A 1 104 ? -3.757 8.278 7.565 1.00 94.62 104 VAL A N 1
ATOM 833 C CA . VAL A 1 104 ? -4.900 7.566 8.157 1.00 94.62 104 VAL A CA 1
ATOM 834 C C . VAL A 1 104 ? -5.042 7.863 9.655 1.00 94.62 104 VAL A C 1
ATOM 836 O O . VAL A 1 104 ? -6.168 7.963 10.141 1.00 94.62 104 VAL A O 1
ATOM 839 N N . SER A 1 105 ? -3.932 8.051 10.377 1.00 93.94 105 SER A N 1
ATOM 840 C CA . SER A 1 105 ? -3.940 8.402 11.805 1.00 93.94 105 SER A CA 1
ATOM 841 C C . SER A 1 105 ? -4.538 9.789 12.089 1.00 93.94 105 SER A C 1
ATOM 843 O O . SER A 1 105 ? -5.087 10.021 13.167 1.00 93.94 105 SER A O 1
ATOM 845 N N . GLU A 1 106 ? -4.497 10.688 11.103 1.00 93.50 106 GLU A N 1
ATOM 846 C CA . GLU A 1 106 ? -5.003 12.060 11.198 1.00 93.50 106 GLU A CA 1
ATOM 847 C C . GLU A 1 106 ? -6.488 12.186 10.813 1.00 93.50 106 GLU A C 1
ATOM 849 O O . GLU A 1 106 ? -7.106 13.226 11.054 1.00 93.50 106 GLU A O 1
ATOM 854 N N . LEU A 1 107 ? -7.097 11.135 10.247 1.00 92.31 107 LEU A N 1
ATOM 855 C CA . LEU A 1 107 ? -8.492 11.161 9.807 1.00 92.31 107 LEU A CA 1
ATOM 856 C C . LEU A 1 107 ? -9.465 11.407 10.968 1.00 92.31 107 LEU A C 1
ATOM 858 O O . LEU A 1 107 ? -9.369 10.813 12.047 1.00 92.31 107 LEU A O 1
ATOM 862 N N . LYS A 1 108 ? -10.460 12.265 10.712 1.00 91.88 108 LYS A N 1
ATOM 863 C CA . LYS A 1 108 ? -11.558 12.569 11.635 1.00 91.88 108 LYS A CA 1
ATOM 864 C C . LYS A 1 108 ? -12.910 12.346 10.944 1.00 91.88 108 LYS A C 1
ATOM 866 O O . LYS A 1 108 ? -13.152 12.953 9.902 1.00 91.88 108 LYS A O 1
ATOM 871 N N . PRO A 1 109 ? -13.803 11.514 11.513 1.00 91.69 109 PRO A N 1
ATOM 872 C CA . PRO A 1 109 ? -13.580 10.654 12.685 1.00 91.69 109 PRO A CA 1
ATOM 873 C C . PRO A 1 109 ? -12.525 9.553 12.425 1.00 91.69 109 PRO A C 1
ATOM 875 O O . PRO A 1 109 ? -12.315 9.206 11.264 1.00 91.69 109 PRO A O 1
ATOM 878 N N . PRO A 1 110 ? -11.893 8.973 13.467 1.00 91.94 110 PRO A N 1
ATOM 879 C CA . PRO A 1 110 ? -10.955 7.865 13.289 1.00 91.94 110 PRO A CA 1
ATOM 880 C C . PRO A 1 110 ? -11.610 6.663 12.586 1.00 91.94 110 PRO A C 1
ATOM 882 O O . PRO A 1 110 ? -12.798 6.388 12.814 1.00 91.94 110 PRO A O 1
ATOM 885 N N . PRO A 1 111 ? -10.871 5.934 11.733 1.00 93.19 111 PRO A N 1
ATOM 886 C CA . PRO A 1 111 ? -11.391 4.748 11.073 1.00 93.19 111 PRO A CA 1
ATOM 887 C C . PRO A 1 111 ? -11.593 3.607 12.074 1.00 93.19 111 PRO A C 1
ATOM 889 O O . PRO A 1 111 ? -10.715 3.296 12.873 1.00 93.19 111 PRO A O 1
ATOM 892 N N . THR A 1 112 ? -12.728 2.921 11.971 1.00 92.69 112 THR A N 1
ATOM 893 C CA . THR A 1 112 ? -13.017 1.695 12.727 1.00 92.69 112 THR A CA 1
ATOM 894 C C . THR A 1 112 ? -12.760 0.436 11.901 1.00 92.69 112 THR A C 1
ATOM 896 O O . THR A 1 112 ? -12.677 -0.664 12.449 1.00 92.69 112 THR A O 1
ATOM 899 N N . LYS A 1 113 ? -12.659 0.578 10.572 1.00 93.19 113 LYS A N 1
ATOM 900 C CA . LYS A 1 113 ? -12.404 -0.512 9.626 1.00 93.19 113 LYS A CA 1
ATOM 901 C C . LYS A 1 113 ? -11.295 -0.133 8.648 1.00 93.19 113 LYS A C 1
ATOM 903 O O . LYS A 1 113 ? -11.373 0.913 8.002 1.00 93.19 113 LYS A O 1
ATOM 908 N N . LEU A 1 114 ? -10.301 -1.007 8.515 1.00 94.56 114 LEU A N 1
ATOM 909 C CA . LEU A 1 114 ? -9.194 -0.881 7.568 1.00 94.56 114 LEU A CA 1
ATOM 910 C C . LEU A 1 114 ? -9.277 -2.017 6.539 1.00 94.56 114 LEU A C 1
ATOM 912 O O . LEU A 1 114 ? -9.383 -3.183 6.916 1.00 94.56 114 LEU A O 1
ATOM 916 N N . ILE A 1 115 ? -9.226 -1.705 5.244 1.00 96.50 115 ILE A N 1
ATOM 917 C CA . ILE A 1 115 ? -9.183 -2.721 4.180 1.00 96.50 115 ILE A CA 1
ATOM 918 C C . ILE A 1 115 ? -7.871 -2.576 3.418 1.00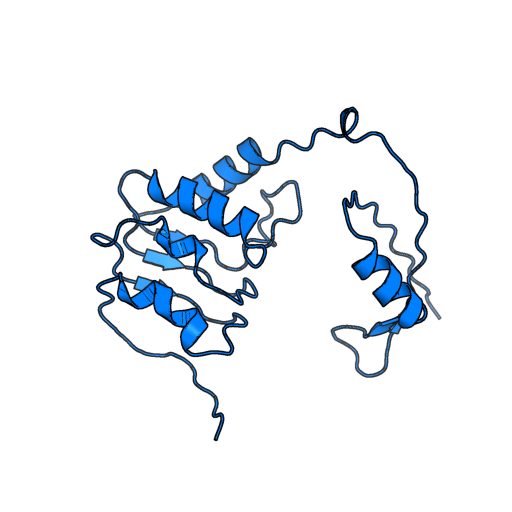 96.50 115 ILE A C 1
ATOM 920 O O . ILE A 1 115 ? -7.647 -1.551 2.783 1.00 96.50 115 ILE A O 1
ATOM 924 N N . PHE A 1 116 ? -7.033 -3.609 3.457 1.00 96.31 116 PHE A N 1
ATOM 925 C CA . PHE A 1 116 ? -5.716 -3.656 2.814 1.00 96.31 116 PHE A CA 1
ATOM 926 C C . PHE A 1 116 ? -5.583 -4.807 1.813 1.00 96.31 116 PHE A C 1
ATOM 928 O O . PHE A 1 116 ? -4.463 -5.204 1.481 1.00 96.31 116 PHE A O 1
ATOM 935 N N . SER A 1 117 ? -6.690 -5.376 1.338 1.00 95.25 117 SER A N 1
ATOM 936 C CA . SER A 1 117 ? -6.621 -6.540 0.457 1.00 95.25 117 SER A CA 1
ATOM 937 C C . SER A 1 117 ? -5.896 -6.239 -0.862 1.00 95.25 117 SER A C 1
ATOM 939 O O . SER A 1 117 ? -5.924 -5.109 -1.348 1.00 95.25 117 SER A O 1
ATOM 941 N N . ASP A 1 118 ? -5.250 -7.247 -1.449 1.00 95.69 118 ASP A N 1
ATOM 942 C CA . ASP A 1 118 ? -4.676 -7.163 -2.803 1.00 95.69 118 ASP A CA 1
ATOM 943 C C . ASP A 1 118 ? -3.560 -6.101 -2.949 1.00 95.69 118 ASP A C 1
ATOM 945 O O . ASP A 1 118 ? -3.486 -5.381 -3.946 1.00 95.69 118 ASP A O 1
ATOM 949 N N . ASN A 1 119 ? -2.689 -5.969 -1.940 1.00 96.06 119 ASN A N 1
ATOM 950 C CA . ASN A 1 119 ? -1.603 -4.976 -1.923 1.00 96.06 119 ASN A CA 1
ATOM 951 C C . ASN A 1 119 ? -0.193 -5.573 -1.836 1.00 96.06 119 ASN A C 1
ATOM 953 O O . ASN A 1 119 ? 0.777 -4.821 -1.714 1.00 96.06 119 ASN A O 1
ATOM 957 N N . PHE A 1 120 ? -0.066 -6.901 -1.908 1.00 95.00 120 PHE A N 1
ATOM 958 C CA . PHE A 1 120 ? 1.222 -7.603 -1.834 1.00 95.00 120 PHE A CA 1
ATOM 959 C C . PHE A 1 120 ? 2.021 -7.267 -0.560 1.00 95.00 120 PHE A C 1
ATOM 961 O O . PHE A 1 120 ? 3.252 -7.214 -0.575 1.00 95.00 120 PHE A O 1
ATOM 968 N N . LEU A 1 121 ? 1.333 -6.974 0.551 1.00 95.00 121 LEU A N 1
ATOM 969 C CA . LEU A 1 121 ? 1.980 -6.597 1.808 1.00 95.00 121 LEU A CA 1
ATOM 970 C C . LEU A 1 121 ? 2.805 -7.765 2.353 1.00 95.00 121 LEU A C 1
ATOM 972 O O . LEU A 1 121 ? 2.284 -8.867 2.493 1.00 95.00 121 LEU A O 1
ATOM 976 N N . ARG A 1 122 ? 4.067 -7.497 2.699 1.00 92.94 122 ARG A N 1
ATOM 977 C CA . ARG A 1 122 ? 4.990 -8.458 3.338 1.00 92.94 122 ARG A CA 1
ATOM 978 C C . ARG A 1 122 ? 5.252 -8.156 4.812 1.00 92.94 122 ARG A C 1
ATOM 980 O O . ARG A 1 122 ? 5.752 -9.007 5.533 1.00 92.94 122 ARG A O 1
ATOM 987 N N . SER A 1 123 ? 4.924 -6.943 5.249 1.00 91.81 123 SER A N 1
ATOM 988 C CA . SER A 1 123 ? 5.080 -6.464 6.622 1.00 91.81 123 SER A CA 1
ATOM 989 C C . SER A 1 123 ? 3.939 -5.509 6.961 1.00 91.81 123 SER A C 1
ATOM 991 O O . SER A 1 123 ? 3.422 -4.813 6.082 1.00 91.81 123 SER A O 1
ATOM 993 N N . LEU A 1 124 ? 3.559 -5.480 8.239 1.00 93.31 124 LEU A N 1
ATOM 994 C CA . LEU A 1 124 ? 2.538 -4.592 8.794 1.00 93.31 124 LEU A CA 1
ATOM 995 C C . LEU A 1 124 ? 3.120 -3.549 9.758 1.00 93.31 124 LEU A C 1
ATOM 997 O O . LEU A 1 124 ? 2.361 -2.853 10.424 1.00 93.31 124 LEU A O 1
ATOM 1001 N N . GLU A 1 125 ? 4.445 -3.407 9.845 1.00 93.00 125 GLU A N 1
ATOM 1002 C CA . GLU A 1 125 ? 5.101 -2.500 10.805 1.00 93.00 125 GLU A CA 1
ATOM 1003 C C . GLU A 1 125 ? 4.585 -1.062 10.730 1.00 93.00 125 GLU A C 1
ATOM 1005 O O . GLU A 1 125 ? 4.357 -0.426 11.754 1.00 93.00 125 GLU A O 1
ATOM 1010 N N . ALA A 1 126 ? 4.334 -0.562 9.520 1.00 93.69 126 ALA A N 1
ATOM 1011 C CA . ALA A 1 126 ? 3.822 0.786 9.296 1.00 93.69 126 ALA A CA 1
ATOM 1012 C C . ALA A 1 126 ? 2.464 1.040 9.970 1.00 93.69 126 ALA A C 1
ATOM 1014 O O . ALA A 1 126 ? 2.146 2.182 10.284 1.00 93.69 126 ALA A O 1
ATOM 1015 N N . ILE A 1 127 ? 1.673 -0.004 10.240 1.00 92.06 127 ILE A N 1
ATOM 1016 C CA . ILE A 1 127 ? 0.395 0.119 10.944 1.00 92.06 127 ILE A CA 1
ATOM 1017 C C . ILE A 1 127 ? 0.611 0.571 12.400 1.00 92.06 127 ILE A C 1
ATOM 1019 O O . ILE A 1 127 ? -0.307 1.128 13.006 1.00 92.06 127 ILE A O 1
ATOM 1023 N N . ASN A 1 128 ? 1.819 0.416 12.964 1.00 90.25 128 ASN A N 1
ATOM 1024 C CA . ASN A 1 128 ? 2.141 0.809 14.338 1.00 90.25 128 ASN A CA 1
ATOM 1025 C C . ASN A 1 128 ? 1.874 2.285 14.652 1.00 90.25 128 ASN A C 1
ATOM 1027 O O . ASN A 1 128 ? 1.531 2.575 15.793 1.00 90.25 128 ASN A O 1
ATOM 1031 N N . VAL A 1 129 ? 1.885 3.175 13.655 1.00 91.81 129 VAL A N 1
ATOM 1032 C CA . VAL A 1 129 ? 1.561 4.601 13.848 1.00 91.81 129 VAL A CA 1
ATOM 1033 C C . VAL A 1 129 ? 0.082 4.874 14.147 1.00 91.81 129 VAL A C 1
ATOM 1035 O O . VAL A 1 129 ? -0.250 5.944 14.641 1.00 91.81 129 VAL A O 1
ATOM 1038 N N . LEU A 1 130 ? -0.822 3.932 13.852 1.00 88.81 130 LEU A N 1
ATOM 1039 C CA . LEU A 1 130 ? -2.247 4.099 14.148 1.00 88.81 130 LEU A CA 1
ATOM 1040 C C . LEU A 1 130 ? -2.522 3.984 15.656 1.00 88.81 130 LEU A C 1
ATOM 1042 O O . LEU A 1 130 ? -1.971 3.107 16.323 1.00 88.81 130 LEU A O 1
ATOM 1046 N N . GLY A 1 131 ? -3.444 4.794 16.176 1.00 80.44 131 GLY A N 1
ATOM 1047 C CA . GLY A 1 131 ? -3.996 4.589 17.519 1.00 80.44 131 GLY A CA 1
ATOM 1048 C C . GLY A 1 131 ? -4.713 3.237 17.651 1.00 80.44 131 GLY A C 1
ATOM 1049 O O . GLY A 1 131 ? -5.154 2.654 16.657 1.00 80.44 131 GLY A O 1
ATOM 1050 N N . THR A 1 132 ? -4.811 2.725 18.876 1.00 68.56 132 THR A N 1
ATOM 1051 C CA . THR A 1 132 ? -5.303 1.369 19.181 1.00 68.56 132 THR A CA 1
ATOM 1052 C C . THR A 1 132 ? -6.815 1.278 19.379 1.00 68.56 132 THR A C 1
ATOM 1054 O O . THR A 1 132 ? -7.385 0.203 19.209 1.00 68.56 132 THR A O 1
ATOM 1057 N N . ASP A 1 133 ? -7.473 2.394 19.696 1.00 73.00 133 ASP A N 1
ATOM 1058 C CA . ASP A 1 133 ? -8.724 2.330 20.467 1.00 73.00 133 ASP A CA 1
ATOM 1059 C C . ASP A 1 133 ? -9.992 2.197 19.608 1.00 73.00 133 ASP A C 1
ATOM 1061 O O . ASP A 1 133 ? -11.023 1.720 20.076 1.00 73.00 133 ASP A O 1
ATOM 1065 N N . GLU A 1 134 ? -9.927 2.572 18.328 1.00 82.00 134 GLU A N 1
ATOM 1066 C CA . GLU A 1 134 ? -11.118 2.664 17.468 1.00 82.00 134 GLU A CA 1
ATOM 1067 C C . GLU A 1 134 ? -11.192 1.573 16.391 1.00 82.00 134 GLU A C 1
ATOM 1069 O O . GLU A 1 134 ? -12.279 1.258 15.898 1.00 82.00 134 GLU A O 1
ATOM 1074 N N . VAL A 1 135 ? -10.062 0.967 16.014 1.00 89.25 135 VAL A N 1
ATOM 1075 C CA . VAL A 1 135 ? -10.012 -0.018 14.923 1.00 89.25 135 VAL A CA 1
ATOM 1076 C C . VAL A 1 135 ? -10.542 -1.368 15.403 1.00 89.25 135 VAL A C 1
ATOM 1078 O O . VAL A 1 135 ? -9.927 -2.040 16.224 1.00 89.25 135 VAL A O 1
ATOM 1081 N N . ARG A 1 136 ? -11.667 -1.799 14.827 1.00 87.44 136 ARG A N 1
ATOM 1082 C CA . ARG A 1 136 ? -12.368 -3.049 15.172 1.00 87.44 136 ARG A CA 1
ATOM 1083 C C . ARG A 1 136 ? -12.222 -4.138 14.113 1.00 87.44 136 ARG A C 1
ATOM 1085 O O . ARG A 1 136 ? -12.490 -5.302 14.392 1.00 87.44 136 ARG A O 1
ATOM 1092 N N . SER A 1 137 ? -11.857 -3.772 12.883 1.00 90.38 137 SER A N 1
ATOM 1093 C CA . SER A 1 137 ? -11.807 -4.692 11.742 1.00 90.38 137 SER A CA 1
ATOM 1094 C C . SER A 1 137 ? -10.664 -4.343 10.793 1.00 90.38 137 SER A C 1
ATOM 1096 O O . SER A 1 137 ? -10.513 -3.186 10.399 1.00 90.38 137 SER A O 1
ATOM 1098 N N . ILE A 1 138 ? -9.883 -5.356 10.408 1.00 92.75 138 ILE A N 1
ATOM 1099 C CA . ILE A 1 138 ? -8.786 -5.242 9.442 1.00 92.75 138 ILE A CA 1
ATOM 1100 C C . ILE A 1 138 ? -8.912 -6.381 8.422 1.00 92.75 138 ILE A C 1
ATOM 1102 O O . ILE A 1 138 ? -8.926 -7.551 8.800 1.00 92.75 138 ILE A O 1
ATOM 1106 N N . ASP A 1 139 ? -9.013 -6.046 7.135 1.00 93.88 139 ASP A N 1
ATOM 1107 C CA . ASP A 1 139 ? -9.005 -7.013 6.029 1.00 93.88 139 ASP A CA 1
ATOM 1108 C C . ASP A 1 139 ? -7.615 -7.074 5.382 1.00 93.88 139 ASP A C 1
ATOM 1110 O O . ASP A 1 139 ? -7.139 -6.080 4.833 1.00 93.88 139 ASP A O 1
ATOM 1114 N N . LEU A 1 140 ? -6.977 -8.245 5.446 1.00 94.31 140 LEU A N 1
ATOM 1115 C CA . LEU A 1 140 ? -5.624 -8.506 4.937 1.00 94.31 140 LEU A CA 1
ATOM 1116 C C . LEU A 1 140 ? -5.592 -9.541 3.801 1.00 94.31 140 LEU A C 1
ATOM 1118 O O . LEU A 1 140 ? -4.511 -10.026 3.460 1.00 94.31 140 LEU A O 1
ATOM 1122 N N . ARG A 1 141 ? -6.743 -9.913 3.222 1.00 93.19 141 ARG A N 1
ATOM 1123 C CA . ARG A 1 141 ? -6.813 -10.961 2.185 1.00 93.19 141 ARG A CA 1
ATOM 1124 C C . ARG A 1 141 ? -5.908 -10.643 0.987 1.00 93.19 141 ARG A C 1
ATOM 1126 O O . ARG A 1 141 ? -5.731 -9.485 0.632 1.00 93.19 141 ARG A O 1
ATOM 1133 N N . ASN A 1 142 ? -5.367 -11.675 0.342 1.00 92.44 142 ASN A N 1
ATOM 1134 C CA . ASN A 1 142 ? -4.541 -11.546 -0.868 1.00 92.44 142 ASN A CA 1
ATOM 1135 C C . ASN A 1 142 ? -3.313 -10.623 -0.689 1.00 92.44 142 ASN A C 1
ATOM 1137 O O . ASN A 1 142 ? -3.041 -9.744 -1.505 1.00 92.44 142 ASN A O 1
ATOM 1141 N N . ASN A 1 143 ? -2.573 -10.825 0.400 1.00 94.38 143 ASN A N 1
ATOM 1142 C CA . ASN A 1 143 ? -1.258 -10.224 0.634 1.00 94.38 143 ASN A CA 1
ATOM 1143 C C . ASN A 1 143 ? -0.177 -11.315 0.736 1.00 94.38 143 ASN A C 1
ATOM 1145 O O . ASN A 1 143 ? -0.480 -12.503 0.682 1.00 94.38 143 ASN A O 1
ATOM 1149 N N . GLU A 1 144 ? 1.084 -10.914 0.887 1.00 94.25 144 GLU A N 1
ATOM 1150 C CA . GLU A 1 144 ? 2.265 -11.792 0.920 1.00 94.25 144 GLU A CA 1
ATOM 1151 C C . GLU A 1 144 ? 2.841 -11.918 2.347 1.00 94.25 144 GLU A C 1
ATOM 1153 O O . GLU A 1 144 ? 4.055 -11.970 2.552 1.00 94.25 144 GLU A O 1
ATOM 1158 N N . LEU A 1 145 ? 1.968 -11.930 3.361 1.00 91.56 145 LEU A N 1
ATOM 1159 C CA . LEU A 1 145 ? 2.346 -12.067 4.770 1.00 91.56 145 LEU A CA 1
ATOM 1160 C C . LEU A 1 145 ? 2.698 -13.533 5.055 1.00 91.56 145 LEU A C 1
ATOM 1162 O O . LEU A 1 145 ? 1.828 -14.340 5.373 1.00 91.56 145 LEU A O 1
ATOM 1166 N N . ALA A 1 146 ? 3.971 -13.883 4.875 1.00 86.50 146 ALA A N 1
ATOM 1167 C CA . ALA A 1 146 ? 4.434 -15.271 4.919 1.00 86.50 146 ALA A CA 1
ATOM 1168 C C . ALA A 1 146 ? 4.750 -15.789 6.331 1.00 86.50 146 ALA A C 1
ATOM 1170 O O . ALA A 1 146 ? 4.831 -16.999 6.530 1.00 86.50 146 ALA A O 1
ATOM 1171 N N . THR A 1 147 ? 4.955 -14.900 7.306 1.00 87.19 147 THR A N 1
ATOM 1172 C CA . THR A 1 147 ? 5.420 -15.276 8.646 1.00 87.19 147 THR A CA 1
ATOM 1173 C C . THR A 1 147 ? 4.473 -14.789 9.736 1.00 87.19 147 THR A C 1
ATOM 1175 O O . THR A 1 147 ? 3.714 -13.834 9.551 1.00 87.19 147 THR A O 1
ATOM 1178 N N . LYS A 1 148 ? 4.518 -15.443 10.903 1.00 84.88 148 LYS A N 1
ATOM 1179 C CA . LYS A 1 148 ? 3.732 -15.025 12.071 1.00 84.88 148 LYS A CA 1
ATOM 1180 C C . LYS A 1 148 ? 4.215 -13.673 12.599 1.00 84.88 148 LYS A C 1
ATOM 1182 O O . LYS A 1 148 ? 3.400 -12.855 13.014 1.00 84.88 148 LYS A O 1
ATOM 1187 N N . GLU A 1 149 ? 5.517 -13.419 12.511 1.00 88.62 149 GLU A N 1
ATOM 1188 C CA . GLU A 1 149 ? 6.169 -12.172 12.916 1.00 88.62 149 GLU A CA 1
ATOM 1189 C C . GLU A 1 149 ? 5.605 -10.977 12.137 1.00 88.62 149 GLU A C 1
ATOM 1191 O O . GLU A 1 149 ? 5.400 -9.906 12.703 1.00 88.62 149 GLU A O 1
ATOM 1196 N N . ALA A 1 150 ? 5.247 -11.169 10.861 1.00 87.56 150 ALA A N 1
ATOM 1197 C CA . ALA A 1 150 ? 4.624 -10.126 10.047 1.00 87.56 150 ALA A CA 1
ATOM 1198 C C . ALA A 1 150 ? 3.244 -9.673 10.576 1.00 87.56 150 ALA A C 1
ATOM 1200 O O . ALA A 1 150 ? 2.770 -8.599 10.199 1.00 87.56 150 ALA A O 1
ATOM 1201 N N . LEU A 1 151 ? 2.607 -10.463 11.452 1.00 88.94 151 LEU A N 1
ATOM 1202 C CA . LEU A 1 151 ? 1.322 -10.164 12.092 1.00 88.94 151 LEU A CA 1
ATOM 1203 C C . LEU A 1 151 ? 1.463 -9.581 13.505 1.00 88.94 151 LEU A C 1
ATOM 1205 O O . LEU A 1 151 ? 0.466 -9.126 14.063 1.00 88.94 151 LEU A O 1
ATOM 1209 N N . GLU A 1 152 ? 2.666 -9.554 14.084 1.00 90.62 152 GLU A N 1
ATOM 1210 C CA . GLU A 1 152 ? 2.921 -8.988 15.419 1.00 90.62 152 GLU A CA 1
ATOM 1211 C C . GLU A 1 152 ? 2.368 -7.562 15.605 1.00 90.62 152 GLU A C 1
ATOM 1213 O O . GLU A 1 152 ? 1.747 -7.313 16.643 1.00 90.62 152 GLU A O 1
ATOM 1218 N N . PRO A 1 153 ? 2.454 -6.651 14.608 1.00 90.88 153 PRO A N 1
ATOM 1219 C CA . PRO A 1 153 ? 1.859 -5.315 14.704 1.00 90.88 153 PRO A CA 1
ATOM 1220 C C . PRO A 1 153 ? 0.345 -5.303 14.957 1.00 90.88 153 PRO A C 1
ATOM 1222 O O . PRO A 1 153 ? -0.199 -4.280 15.362 1.00 90.88 153 PRO A O 1
ATOM 1225 N N . LEU A 1 154 ? -0.363 -6.415 14.724 1.00 88.94 154 LEU A N 1
ATOM 1226 C CA . LEU A 1 154 ? -1.803 -6.503 14.960 1.00 88.94 154 LEU A CA 1
ATOM 1227 C C . LEU A 1 154 ? -2.165 -6.643 16.441 1.00 88.94 154 LEU A C 1
ATOM 1229 O O . LEU 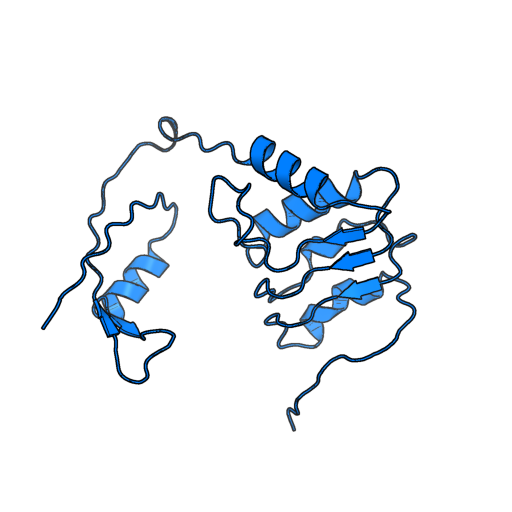A 1 154 ? -3.289 -6.315 16.810 1.00 88.94 154 LEU A O 1
ATOM 1233 N N . LYS A 1 155 ? -1.230 -7.087 17.294 1.00 87.00 155 LYS A N 1
ATOM 1234 C CA . LYS A 1 155 ? -1.480 -7.323 18.730 1.00 87.00 155 LYS A CA 1
ATOM 1235 C C . LYS A 1 155 ? -1.935 -6.079 19.487 1.00 87.00 155 LYS A C 1
ATOM 1237 O O . LYS A 1 155 ? -2.572 -6.203 20.526 1.00 87.00 155 LYS A O 1
ATOM 1242 N N . LYS A 1 156 ? -1.615 -4.889 18.975 1.00 84.31 156 LYS A N 1
ATOM 1243 C CA . LYS A 1 156 ? -2.027 -3.623 19.587 1.00 84.31 156 LYS A CA 1
ATOM 1244 C C . LYS A 1 156 ? -3.506 -3.290 19.369 1.00 84.31 156 LYS A C 1
ATOM 1246 O O . LYS A 1 156 ? -4.024 -2.410 20.040 1.00 84.31 156 LYS A O 1
ATOM 1251 N N . PHE A 1 157 ? -4.179 -3.944 18.422 1.00 83.38 157 PHE A N 1
ATOM 1252 C CA . PHE A 1 157 ? -5.586 -3.683 18.136 1.00 83.38 157 PHE A CA 1
ATOM 1253 C C . PHE A 1 157 ? -6.484 -4.671 18.869 1.00 83.38 157 PHE A C 1
ATOM 1255 O O . PHE A 1 157 ? -6.264 -5.883 18.830 1.00 83.38 157 PHE A O 1
ATOM 1262 N N . TYR A 1 158 ? -7.565 -4.162 19.456 1.00 72.00 158 TYR A N 1
ATOM 1263 C CA . TYR A 1 158 ? -8.631 -4.995 20.000 1.00 72.00 158 TYR A CA 1
ATOM 1264 C C . TYR A 1 158 ? -9.582 -5.439 18.873 1.00 72.00 158 TYR A C 1
ATOM 1266 O O . TYR A 1 158 ? -10.672 -4.898 18.680 1.00 72.00 158 TYR A O 1
ATOM 1274 N N . ILE A 1 159 ? -9.133 -6.401 18.060 1.00 68.06 159 ILE A N 1
ATOM 1275 C CA . ILE A 1 159 ? -9.898 -6.899 16.907 1.00 68.06 159 ILE A CA 1
ATOM 1276 C C . ILE A 1 159 ? -10.892 -7.962 17.383 1.00 68.06 159 ILE A C 1
ATOM 1278 O O . ILE A 1 159 ? -10.503 -9.050 17.803 1.00 68.06 159 ILE A O 1
ATOM 1282 N N . ILE A 1 160 ? -12.190 -7.671 17.270 1.00 54.47 160 ILE A N 1
ATOM 1283 C CA . ILE A 1 160 ? -13.258 -8.637 17.556 1.00 54.47 160 ILE A CA 1
ATOM 1284 C C . ILE A 1 160 ? -13.347 -9.588 16.352 1.00 54.47 160 ILE A C 1
ATOM 1286 O O . ILE A 1 160 ? -13.837 -9.227 15.281 1.00 54.47 160 ILE A O 1
ATOM 1290 N N . GLY A 1 161 ? -12.769 -10.780 16.491 1.00 46.62 161 GLY A N 1
ATOM 1291 C CA . GLY A 1 161 ? -12.538 -11.701 15.382 1.00 46.62 161 GLY A CA 1
ATOM 1292 C C . GLY A 1 161 ? -13.800 -12.371 14.826 1.00 46.62 161 GLY A C 1
ATOM 1293 O O . GLY A 1 161 ? -14.559 -12.997 15.554 1.00 46.62 161 GLY A O 1
ATOM 1294 N N . ASN A 1 162 ? -13.931 -12.356 13.497 1.00 35.16 162 ASN A N 1
ATOM 1295 C CA . ASN A 1 162 ? -14.430 -13.496 12.725 1.00 35.16 162 ASN A CA 1
ATOM 1296 C C . ASN A 1 162 ? -13.246 -13.981 11.87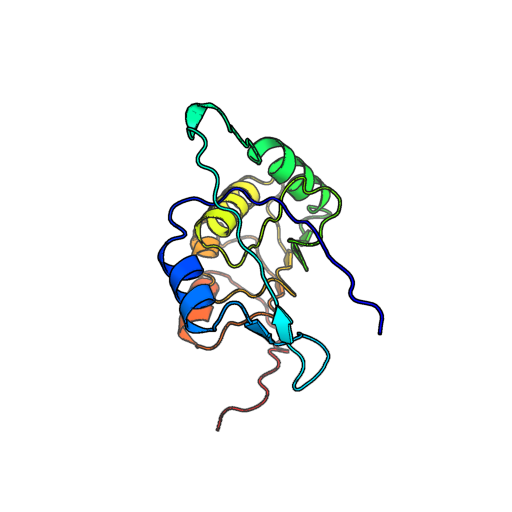5 1.00 35.16 162 ASN A C 1
ATOM 1298 O O . ASN A 1 162 ? -13.002 -13.486 10.773 1.00 35.16 162 ASN A O 1
ATOM 1302 N N . HIS A 1 163 ? -12.437 -14.885 12.429 1.00 41.16 163 HIS A N 1
ATOM 1303 C CA . HIS A 1 163 ? -11.256 -15.418 11.756 1.00 41.16 163 HIS A CA 1
ATOM 1304 C C . HIS A 1 163 ? -11.666 -16.272 10.545 1.00 41.16 163 HIS A C 1
ATOM 1306 O O . HIS A 1 163 ? -11.908 -17.467 10.659 1.00 41.16 163 HIS A O 1
ATOM 1312 N N . LYS A 1 164 ? -11.680 -15.671 9.352 1.00 32.69 164 LYS A N 1
ATOM 1313 C CA . LYS A 1 164 ? -11.379 -16.378 8.098 1.00 32.69 164 LYS A CA 1
ATOM 1314 C C . LYS A 1 164 ? -10.016 -15.912 7.600 1.00 32.69 164 LYS A C 1
ATOM 1316 O O . LYS A 1 164 ? -9.896 -15.308 6.539 1.00 32.69 164 LYS A O 1
ATOM 1321 N N . ILE A 1 165 ? -8.981 -16.165 8.400 1.00 42.91 165 ILE A N 1
ATOM 1322 C CA . ILE A 1 165 ? -7.615 -16.163 7.877 1.00 42.91 165 ILE A CA 1
ATOM 1323 C C . ILE A 1 165 ? -7.510 -17.470 7.095 1.00 42.91 165 ILE A C 1
ATOM 1325 O O . ILE A 1 165 ? -7.535 -18.550 7.681 1.00 42.91 165 ILE A O 1
ATOM 1329 N N . GLY A 1 166 ? -7.524 -17.371 5.767 1.00 31.25 166 GLY A N 1
ATOM 1330 C CA . GLY A 1 166 ? -7.374 -18.509 4.871 1.00 31.25 166 GLY A CA 1
ATOM 1331 C C . GLY A 1 166 ? -5.959 -19.064 4.954 1.00 31.25 166 GLY A C 1
ATOM 1332 O O . GLY A 1 166 ? -5.142 -18.797 4.082 1.00 31.25 166 GLY A O 1
ATOM 1333 N N . TRP A 1 167 ? -5.674 -19.836 5.999 1.00 36.44 167 TRP A N 1
ATOM 1334 C CA . TRP A 1 167 ? -4.515 -20.713 6.041 1.00 36.44 167 TRP A CA 1
ATOM 1335 C C . TRP A 1 167 ? -4.794 -21.876 5.088 1.00 36.44 167 TRP A C 1
ATOM 1337 O O . TRP A 1 167 ? -5.444 -22.853 5.453 1.00 36.44 167 TRP A O 1
ATOM 1347 N N . LYS A 1 168 ? -4.329 -21.776 3.841 1.00 29.78 168 LYS A N 1
ATOM 1348 C CA . LYS A 1 168 ? -3.979 -22.992 3.105 1.00 29.78 168 LYS A CA 1
ATOM 1349 C C . LYS A 1 168 ? -2.617 -23.435 3.634 1.00 29.78 168 LYS A C 1
ATOM 1351 O O . LYS A 1 168 ? -1.603 -22.852 3.283 1.00 29.78 168 LYS A O 1
ATOM 1356 N N . SER A 1 169 ? -2.690 -24.388 4.559 1.00 28.62 169 SER A N 1
ATOM 1357 C CA . SER A 1 169 ? -1.691 -25.366 4.991 1.00 28.62 169 SER A CA 1
ATOM 1358 C C . SER A 1 169 ? -0.228 -25.099 4.624 1.00 28.62 169 SER A C 1
ATOM 1360 O O . SER A 1 169 ? 0.169 -25.275 3.476 1.00 28.62 169 SER A O 1
ATOM 1362 N N . ILE A 1 170 ? 0.581 -24.824 5.646 1.00 27.75 170 ILE A N 1
ATOM 1363 C CA . ILE A 1 170 ? 1.969 -25.288 5.701 1.00 27.75 170 ILE A CA 1
ATOM 1364 C C . ILE A 1 170 ? 2.055 -26.167 6.954 1.00 27.75 170 ILE A C 1
ATOM 1366 O O . ILE A 1 170 ? 2.188 -25.669 8.072 1.00 27.75 170 ILE A O 1
ATOM 1370 N N . VAL A 1 171 ? 1.838 -27.464 6.736 1.00 30.70 171 VAL A N 1
ATOM 1371 C CA . VAL A 1 171 ? 2.570 -28.545 7.407 1.00 30.70 171 VAL A CA 1
ATOM 1372 C C . VAL A 1 171 ? 3.605 -29.000 6.392 1.00 30.70 171 VAL A C 1
ATOM 1374 O O . VAL A 1 171 ? 3.206 -29.098 5.206 1.00 30.70 171 VAL A O 1
#

Secondary structure (DSSP, 8-state):
------------SS-HHHHHHHHHTTTEEE-TTSTT-EEEP--------TTT-----HHHHHHHHHHTEETTEEE-TTGGG-TT-SS---TTSHHHHHHHHHHHHH-SSPPSEEE-TTS--S--GGGGGS-SSS--EEE--S----SSGGGGGGGGS--------------

Radius of gyration: 19.29 Å; chains: 1; bounding box: 40×47×56 Å

Foldseek 3Di:
DDDDDDDDDDDDDPCVVVVVVCVVVVQWDADPPDPPDTDHDDDDDDDDPPVVDDDDQPVLLLVLQVVQDDPLERACAVVQPDPSRPDRQACLPLVSVLSSLLSQQPDPPRRQEYENHPRQHQADVSVLPHQADRHAYYHHHHYNPPDPNRCVSVVSHPHPDPDPPPPPDDD

pLDDT: mean 83.71, std 16.45, range [27.75, 97.81]

Organism: NCBI:txid1265417

Sequence (171 aa):
MFQFRLLAQIYVRNCVEAILKLISNKLLIPHPRIPNQFIRITIIANQIPSSIVNIDISTNLQAVLKKRFQGKCINLSNFHSDAGLTEFCVLSQPKLMLYVMQFVSELKPPPTKLIFSDNFLRSLEAINVLGTDEVRSIDLRNNELATKEALEPLKKFYIIGNHKIGWKSIV

InterPro domains:
  IPR032675 Leucine-rich repeat domain superfamily [G3DSA:3.80.10.10] (53-163)